Protein AF-A0A9X1P3X9-F1 (afdb_monomer_lite)

Organism: NCBI:txid2907202

Sequence (69 aa):
MAARKPFLGPVEIDEDLTELLRVAKETRVTDEQLHEQRVSFAFGNAPDSDLITKDSVRAASKRIRLVEV

Foldseek 3Di:
DDDPPPDDPDDDDDPVVVVVVVVVVVDDDDPVNVLLVQLCVVLVVPPPDPPRDSVVSSVPSVDDDDDDD

pLDDT: mean 88.78, std 11.51, range [47.25, 97.25]

Structure (mmCIF, N/CA/C/O backbone):
data_AF-A0A9X1P3X9-F1
#
_entry.id   AF-A0A9X1P3X9-F1
#
loop_
_atom_site.group_PDB
_atom_site.id
_atom_site.type_symbol
_atom_site.label_atom_id
_atom_site.label_alt_id
_atom_site.label_comp_id
_atom_site.label_asym_id
_atom_site.label_entity_id
_atom_site.label_seq_id
_atom_site.pdbx_PDB_ins_code
_atom_site.Cartn_x
_atom_site.Cartn_y
_atom_site.Cartn_z
_atom_site.occupancy
_atom_site.B_iso_or_equiv
_atom_site.auth_seq_id
_atom_site.auth_comp_id
_atom_site.auth_asym_id
_atom_site.auth_atom_id
_atom_site.pdbx_PDB_model_num
ATOM 1 N N . MET A 1 1 ? -13.609 -36.803 -3.633 1.00 47.25 1 MET A N 1
ATOM 2 C CA . MET A 1 1 ? -14.293 -35.491 -3.576 1.00 47.25 1 MET A CA 1
ATOM 3 C C . MET A 1 1 ? -14.262 -35.009 -2.134 1.00 47.25 1 MET A C 1
ATOM 5 O O . MET A 1 1 ? -14.643 -35.780 -1.265 1.00 47.25 1 MET A O 1
ATOM 9 N N . ALA A 1 2 ? -13.743 -33.810 -1.859 1.00 62.38 2 ALA A N 1
ATOM 10 C CA . ALA A 1 2 ? -13.699 -33.276 -0.496 1.00 62.38 2 ALA A CA 1
ATOM 11 C C . ALA A 1 2 ? -15.108 -32.842 -0.058 1.00 62.38 2 ALA A C 1
ATOM 13 O O . ALA A 1 2 ? -15.781 -32.110 -0.784 1.00 62.38 2 ALA A O 1
ATOM 14 N N . ALA A 1 3 ? -15.564 -33.311 1.105 1.00 61.56 3 ALA A N 1
ATOM 15 C CA . ALA A 1 3 ? -16.848 -32.914 1.667 1.00 61.56 3 ALA A CA 1
ATOM 16 C C . ALA A 1 3 ? -16.835 -31.402 1.951 1.00 61.56 3 ALA A C 1
ATOM 18 O O . ALA A 1 3 ? -15.982 -30.914 2.695 1.00 61.56 3 ALA A O 1
ATOM 19 N N . ARG A 1 4 ? -17.763 -30.649 1.348 1.00 63.75 4 ARG A N 1
ATOM 20 C CA . ARG A 1 4 ? -17.950 -29.227 1.666 1.00 63.75 4 ARG A CA 1
ATOM 21 C C . ARG A 1 4 ? -18.387 -29.128 3.127 1.00 63.75 4 ARG A C 1
ATOM 23 O O . ARG A 1 4 ? -19.466 -29.609 3.451 1.00 63.75 4 ARG A O 1
ATOM 30 N N . LYS A 1 5 ? -17.559 -28.523 3.990 1.00 71.00 5 LYS A N 1
ATOM 31 C CA . LYS A 1 5 ? -17.938 -28.131 5.358 1.00 71.00 5 LYS A CA 1
ATOM 32 C C . LYS A 1 5 ? -18.898 -26.944 5.245 1.00 71.00 5 LYS A C 1
ATOM 34 O O . LYS A 1 5 ? -18.440 -25.859 4.898 1.00 71.00 5 LYS A O 1
ATOM 39 N N . PRO A 1 6 ? -20.210 -27.138 5.447 1.00 68.12 6 PRO A N 1
ATOM 40 C CA . PRO A 1 6 ? -21.187 -26.173 4.971 1.00 68.12 6 PRO A CA 1
ATOM 41 C C . PRO A 1 6 ? -21.322 -24.955 5.888 1.00 68.12 6 PRO A C 1
ATOM 43 O O . PRO A 1 6 ? -21.825 -23.941 5.429 1.00 68.12 6 PRO A O 1
ATOM 46 N N . PHE A 1 7 ? -20.820 -24.995 7.126 1.00 68.50 7 PHE A N 1
ATOM 47 C CA . PHE A 1 7 ? -20.884 -23.853 8.035 1.00 68.50 7 PHE A CA 1
ATOM 48 C C . PHE A 1 7 ? -19.640 -23.825 8.924 1.00 68.50 7 PHE A C 1
ATOM 50 O O . PHE A 1 7 ? -19.335 -24.799 9.615 1.00 68.50 7 PHE A O 1
ATOM 57 N N . LEU A 1 8 ? -18.906 -22.711 8.883 1.00 68.38 8 LEU A N 1
ATOM 58 C CA . LEU A 1 8 ? -18.066 -22.316 10.008 1.00 68.38 8 LEU A CA 1
ATOM 59 C C . LEU A 1 8 ? -19.037 -22.060 11.172 1.00 68.38 8 LEU A C 1
ATOM 61 O O . LEU A 1 8 ? -20.072 -21.424 10.966 1.00 68.38 8 LEU A O 1
ATOM 65 N N . GLY A 1 9 ? -18.772 -22.642 12.344 1.00 72.62 9 GLY A N 1
ATOM 66 C CA . GLY A 1 9 ? -19.580 -22.413 13.546 1.00 72.62 9 GLY A CA 1
ATOM 67 C C . GLY A 1 9 ? -19.574 -20.936 13.972 1.00 72.62 9 GLY A C 1
ATOM 68 O O . GLY A 1 9 ? -18.985 -20.105 13.277 1.00 72.62 9 GLY A O 1
ATOM 69 N N . PRO A 1 10 ? -20.212 -20.582 15.101 1.00 72.06 10 PRO A N 1
ATOM 70 C CA . PRO A 1 10 ? -20.121 -19.223 15.629 1.00 72.06 10 PRO A CA 1
ATOM 71 C C . PRO A 1 10 ? -18.646 -18.822 15.757 1.00 72.06 10 PRO A C 1
ATOM 73 O O . PRO A 1 10 ? -17.850 -19.543 16.355 1.00 72.06 10 PRO A O 1
ATOM 76 N N . VAL A 1 11 ? -18.284 -17.709 15.119 1.00 76.75 11 VAL A N 1
ATOM 77 C CA . VAL A 1 11 ? -16.929 -17.158 15.173 1.00 76.75 11 VAL A CA 1
ATOM 78 C C . VAL A 1 11 ? -16.800 -16.427 16.500 1.00 76.75 11 VAL A C 1
ATOM 80 O O . VAL A 1 11 ? -17.556 -15.490 16.759 1.00 76.75 11 VAL A O 1
ATOM 83 N N . GLU A 1 12 ? -15.869 -16.868 17.341 1.00 86.56 12 GLU A N 1
ATOM 84 C CA . GLU A 1 12 ? -15.474 -16.099 18.517 1.00 86.56 12 GLU A CA 1
ATOM 85 C C . GLU A 1 12 ? -14.815 -14.801 18.045 1.00 86.56 12 GLU A C 1
ATOM 87 O O . GLU A 1 12 ? -13.923 -14.815 17.192 1.00 86.56 12 GLU A O 1
ATOM 92 N N . ILE A 1 13 ? -15.313 -13.671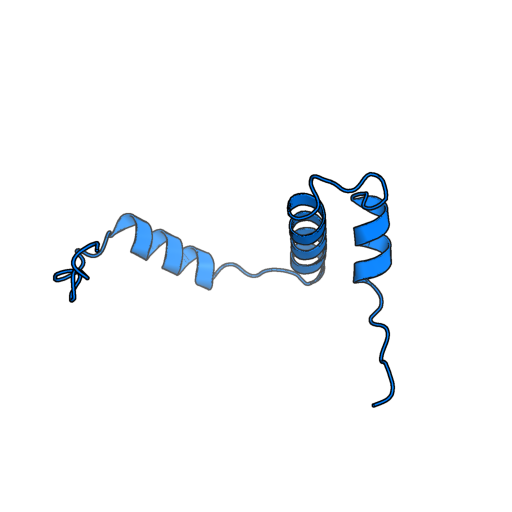 18.545 1.00 86.88 13 ILE A N 1
ATOM 93 C CA . ILE A 1 13 ? -14.753 -12.365 18.215 1.00 86.88 13 ILE A CA 1
ATOM 94 C C . ILE A 1 13 ? -13.491 -12.185 19.048 1.00 86.88 13 ILE A C 1
ATOM 96 O O . ILE A 1 13 ? -13.547 -12.173 20.274 1.00 86.88 13 ILE A O 1
ATOM 100 N N . ASP A 1 14 ? -12.371 -12.020 18.360 1.00 92.12 14 ASP A N 1
ATOM 101 C CA . ASP A 1 14 ? -11.113 -11.614 18.966 1.00 92.12 14 ASP A CA 1
ATOM 102 C C . ASP A 1 14 ? -11.197 -10.119 19.339 1.00 92.12 14 ASP A C 1
ATOM 104 O O . ASP A 1 14 ? -11.405 -9.246 18.483 1.00 92.12 14 ASP A O 1
ATOM 108 N N . GLU A 1 15 ? -11.119 -9.828 20.638 1.00 94.94 15 GLU A N 1
ATOM 109 C CA . GLU A 1 15 ? -11.224 -8.469 21.178 1.00 94.94 15 GLU A CA 1
ATOM 110 C C . GLU A 1 15 ? -10.046 -7.590 20.739 1.00 94.94 15 GLU A C 1
ATOM 112 O O . GLU A 1 15 ? -10.252 -6.423 20.391 1.00 94.94 15 GLU A O 1
ATOM 117 N N . ASP A 1 16 ? -8.841 -8.161 20.642 1.00 95.69 16 ASP A N 1
ATOM 118 C CA . ASP A 1 16 ? -7.651 -7.448 20.177 1.00 95.69 16 ASP A CA 1
ATOM 119 C C . ASP A 1 16 ? -7.811 -7.072 18.700 1.00 95.69 16 ASP A C 1
ATOM 121 O O . ASP A 1 16 ? -7.541 -5.936 18.296 1.00 95.69 16 ASP A O 1
ATOM 125 N N . LEU A 1 17 ? -8.333 -7.993 17.881 1.00 94.75 17 LEU A N 1
ATOM 126 C CA . LEU A 1 17 ? -8.628 -7.711 16.474 1.00 94.75 17 LEU A CA 1
ATOM 127 C C . LEU A 1 17 ? -9.710 -6.635 16.319 1.00 94.75 17 LEU A C 1
ATOM 129 O O . LEU A 1 17 ? -9.643 -5.806 15.407 1.00 94.75 17 LEU A O 1
ATOM 133 N N . THR A 1 18 ? -10.702 -6.637 17.206 1.00 95.38 18 THR A N 1
ATOM 134 C CA . THR A 1 18 ? -11.778 -5.640 17.209 1.00 95.38 18 THR A CA 1
ATOM 135 C C . THR A 1 18 ? -11.230 -4.248 17.496 1.00 95.38 18 THR A C 1
ATOM 137 O O . THR A 1 18 ? -11.574 -3.293 16.791 1.00 95.38 18 THR A O 1
ATOM 140 N N . GLU A 1 19 ? -10.335 -4.132 18.475 1.00 96.06 19 GLU A N 1
ATOM 141 C CA . GLU A 1 19 ? -9.695 -2.863 18.804 1.00 96.06 19 GLU A CA 1
ATOM 142 C C . GLU A 1 19 ? -8.768 -2.387 17.678 1.00 96.06 19 GLU A C 1
ATOM 144 O O . GLU A 1 19 ? -8.842 -1.228 17.260 1.00 96.06 19 GLU A O 1
ATOM 149 N N . LEU A 1 20 ? -7.973 -3.286 17.090 1.00 96.94 20 LEU A N 1
ATOM 150 C CA . LEU A 1 20 ? -7.141 -2.965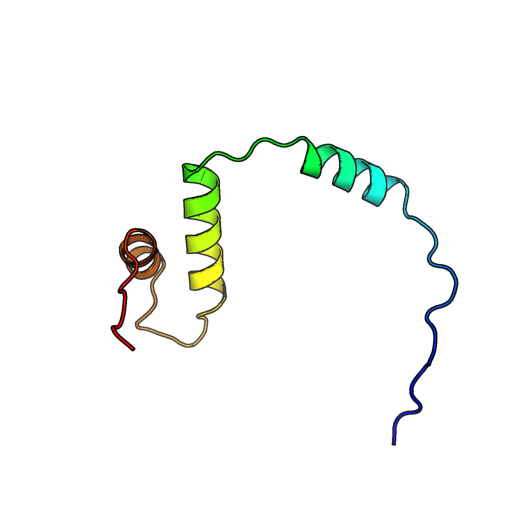 15.926 1.00 96.94 20 LEU A CA 1
ATOM 151 C C . LEU A 1 20 ? -7.977 -2.459 14.745 1.00 96.94 20 LEU A C 1
ATOM 153 O O . LEU A 1 20 ? -7.607 -1.478 14.097 1.00 96.94 20 LEU A O 1
ATOM 157 N N . LEU A 1 21 ? -9.123 -3.090 14.475 1.00 95.62 21 LEU A N 1
ATOM 158 C CA . LEU A 1 21 ? -10.030 -2.654 13.418 1.00 95.62 21 LEU A CA 1
ATOM 159 C C . LEU A 1 21 ? -10.627 -1.274 13.719 1.00 95.62 21 LEU A C 1
ATOM 161 O O . LEU A 1 21 ? -10.738 -0.446 12.811 1.00 95.62 21 LEU A O 1
ATOM 165 N N . ARG A 1 22 ? -11.001 -1.007 14.976 1.00 96.56 22 ARG A N 1
ATOM 166 C CA . ARG A 1 22 ? -11.510 0.303 15.403 1.00 96.56 22 ARG A CA 1
ATOM 167 C C . ARG A 1 22 ? -10.478 1.398 15.127 1.00 96.56 22 ARG A C 1
ATOM 169 O O . ARG A 1 22 ? -10.798 2.375 14.451 1.00 96.56 22 ARG A O 1
ATOM 176 N N . VAL A 1 23 ? -9.233 1.188 15.556 1.00 97.25 23 VAL A N 1
ATOM 177 C CA . VAL A 1 23 ? -8.115 2.118 15.326 1.00 97.25 23 VAL A CA 1
ATOM 178 C C . VAL A 1 23 ? -7.831 2.298 13.830 1.00 97.25 23 VAL A C 1
ATOM 180 O O . VAL A 1 23 ? -7.673 3.424 13.350 1.00 97.25 23 VAL A O 1
ATOM 183 N N . ALA A 1 24 ? -7.819 1.210 13.058 1.00 94.75 24 ALA A N 1
ATOM 184 C CA . ALA A 1 24 ? -7.576 1.264 11.618 1.00 94.75 24 ALA A CA 1
ATOM 185 C C . ALA A 1 24 ? -8.631 2.101 10.876 1.00 94.75 24 ALA A C 1
ATOM 187 O O . ALA A 1 24 ? -8.286 2.868 9.979 1.00 94.75 24 ALA A O 1
ATOM 188 N N . LYS A 1 25 ? -9.908 2.009 11.270 1.00 95.50 25 LYS A N 1
ATOM 189 C CA . LYS A 1 25 ? -11.002 2.792 10.668 1.00 95.50 25 LYS A CA 1
ATOM 190 C C . LYS A 1 25 ? -10.904 4.291 10.950 1.00 95.50 25 LYS A C 1
ATOM 192 O O . LYS A 1 25 ? -11.382 5.088 10.148 1.00 95.50 25 LYS A O 1
ATOM 197 N N . GLU A 1 26 ? -10.320 4.675 12.079 1.00 96.25 26 GLU A N 1
ATOM 198 C CA . GLU A 1 26 ? -10.133 6.079 12.471 1.00 96.25 26 GLU A CA 1
ATOM 199 C C . GLU A 1 26 ? -8.849 6.688 11.885 1.00 96.25 26 GLU A C 1
ATOM 201 O O . GLU A 1 26 ? -8.686 7.912 11.850 1.00 96.25 26 GLU A O 1
ATOM 206 N N . THR A 1 27 ? -7.944 5.844 11.386 1.00 94.25 27 THR A N 1
ATOM 207 C CA . THR A 1 27 ? -6.676 6.274 10.804 1.00 94.25 27 THR A CA 1
ATOM 208 C C . THR A 1 27 ? -6.923 7.017 9.493 1.00 94.25 27 THR A C 1
ATOM 210 O O . THR A 1 27 ? -7.395 6.455 8.505 1.00 94.25 27 THR A O 1
ATOM 213 N N . ARG A 1 28 ? -6.579 8.308 9.465 1.00 95.50 28 ARG A N 1
ATOM 214 C CA . ARG A 1 28 ? -6.630 9.112 8.239 1.00 95.50 28 ARG A CA 1
ATOM 215 C C . ARG A 1 28 ? -5.457 8.750 7.338 1.00 95.50 28 ARG A C 1
ATOM 217 O O . ARG A 1 28 ? -4.310 8.806 7.771 1.00 95.50 28 ARG A O 1
ATOM 224 N N . VAL A 1 29 ? -5.756 8.442 6.082 1.00 94.50 29 VAL A N 1
ATOM 225 C CA . VAL A 1 29 ? -4.760 8.158 5.045 1.00 94.50 29 VAL A CA 1
ATOM 226 C C . VAL A 1 29 ? -4.746 9.320 4.061 1.00 94.50 29 VAL A C 1
ATOM 228 O O . VAL A 1 29 ? -5.801 9.749 3.595 1.00 94.50 29 VAL A O 1
ATOM 231 N N . THR A 1 30 ? -3.564 9.853 3.764 1.00 96.81 30 THR A N 1
ATOM 232 C CA . THR A 1 30 ? -3.404 10.908 2.756 1.00 96.81 30 THR A CA 1
ATOM 233 C C . THR A 1 30 ? -3.393 10.326 1.343 1.00 96.81 30 THR A C 1
ATOM 235 O O . THR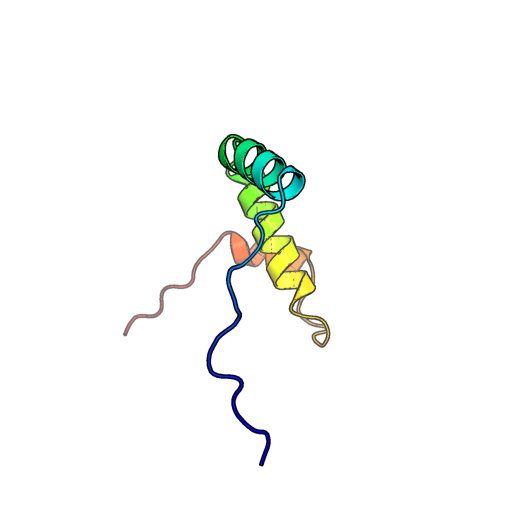 A 1 30 ? -3.064 9.156 1.135 1.00 96.81 30 THR A O 1
ATOM 238 N N . ASP A 1 31 ? -3.681 11.157 0.341 1.00 95.88 31 ASP A N 1
ATOM 239 C CA . ASP A 1 31 ? -3.611 10.739 -1.066 1.00 95.88 31 ASP A CA 1
ATOM 240 C C . ASP A 1 31 ? -2.213 10.247 -1.465 1.00 95.88 31 ASP A C 1
ATOM 242 O O . ASP A 1 31 ? -2.083 9.315 -2.262 1.00 95.88 31 ASP A O 1
ATOM 246 N N . GLU A 1 32 ? -1.165 10.834 -0.883 1.00 96.31 32 GLU A N 1
ATOM 247 C CA . GLU A 1 32 ? 0.224 10.424 -1.094 1.00 96.31 32 GLU A CA 1
ATOM 248 C C . GLU A 1 32 ? 0.499 9.031 -0.511 1.00 96.31 32 GLU A C 1
ATOM 250 O O . GLU A 1 32 ? 1.057 8.174 -1.199 1.00 96.31 32 GLU A O 1
ATOM 255 N N . GLN A 1 33 ? 0.034 8.764 0.714 1.00 97.00 33 GLN A N 1
ATOM 256 C CA . GLN A 1 33 ? 0.145 7.443 1.336 1.00 97.00 33 GLN A CA 1
ATOM 257 C C . GLN A 1 33 ? -0.625 6.388 0.537 1.00 97.00 33 GLN A C 1
ATOM 259 O O . GLN A 1 33 ? -0.092 5.317 0.243 1.00 97.00 33 GLN A O 1
ATOM 264 N N . LEU A 1 34 ? -1.851 6.708 0.115 1.00 95.06 34 LEU A N 1
ATOM 265 C CA . LEU A 1 34 ? -2.660 5.814 -0.709 1.00 95.06 34 LEU A CA 1
ATOM 266 C C . LEU A 1 34 ? -2.019 5.574 -2.085 1.00 95.06 34 LEU A C 1
ATOM 268 O O . LEU A 1 34 ? -2.106 4.484 -2.652 1.00 95.06 34 LEU A O 1
ATOM 272 N N . HIS A 1 35 ? -1.372 6.587 -2.663 1.00 95.88 35 HIS A N 1
ATOM 273 C CA . HIS A 1 35 ? -0.612 6.442 -3.900 1.00 95.88 35 HIS A CA 1
ATOM 274 C C . HIS A 1 35 ? 0.577 5.489 -3.736 1.00 95.88 35 HIS A C 1
ATOM 276 O O . HIS A 1 35 ? 0.689 4.535 -4.504 1.00 95.88 35 HIS A O 1
ATOM 282 N N . GLU A 1 36 ? 1.419 5.680 -2.721 1.00 97.00 36 GLU A N 1
ATOM 283 C CA . GLU A 1 36 ? 2.580 4.812 -2.489 1.00 97.00 36 GLU A CA 1
ATOM 284 C C . GLU A 1 36 ? 2.171 3.376 -2.109 1.00 97.00 36 GLU A C 1
ATOM 286 O O . GLU A 1 36 ? 2.823 2.417 -2.534 1.00 97.00 36 GLU A O 1
ATOM 291 N N . GLN A 1 37 ? 1.054 3.192 -1.394 1.00 96.31 37 GLN A N 1
ATOM 292 C CA . GLN A 1 37 ? 0.507 1.862 -1.113 1.00 96.31 37 GLN A CA 1
ATOM 293 C C . GLN A 1 37 ? 0.083 1.143 -2.401 1.00 96.31 37 GLN A C 1
ATOM 295 O O . GLN A 1 37 ? 0.433 -0.020 -2.590 1.00 96.31 37 GLN A O 1
ATOM 300 N N . ARG A 1 38 ? -0.604 1.833 -3.324 1.00 96.00 38 ARG A N 1
ATOM 301 C CA . ARG A 1 38 ? -0.963 1.276 -4.644 1.00 96.00 38 ARG A CA 1
ATOM 302 C C . ARG A 1 38 ? 0.272 0.902 -5.462 1.00 96.00 38 ARG A C 1
ATOM 304 O O . ARG A 1 38 ? 0.278 -0.151 -6.095 1.00 96.00 38 ARG A O 1
ATOM 311 N N . VAL A 1 39 ? 1.319 1.730 -5.421 1.00 97.06 39 VAL A N 1
ATOM 312 C CA . VAL A 1 39 ? 2.600 1.439 -6.086 1.00 97.06 39 VAL A CA 1
ATOM 313 C C . VAL A 1 39 ? 3.235 0.177 -5.511 1.00 97.06 39 VAL A C 1
ATOM 315 O O . VAL A 1 39 ? 3.622 -0.719 -6.258 1.00 97.06 39 VAL A O 1
ATOM 318 N N . SER A 1 40 ? 3.307 0.080 -4.184 1.00 96.69 40 SER A N 1
ATOM 319 C CA . SER A 1 40 ? 3.897 -1.077 -3.508 1.00 96.69 40 SER A CA 1
ATOM 320 C C . SER A 1 40 ? 3.089 -2.352 -3.746 1.00 96.69 40 SER A C 1
ATOM 322 O O . SER A 1 40 ? 3.675 -3.401 -3.988 1.00 96.69 40 SER A O 1
ATOM 324 N N . PHE A 1 41 ? 1.757 -2.255 -3.758 1.00 96.75 41 PHE A N 1
ATOM 325 C CA . PHE A 1 41 ? 0.872 -3.370 -4.080 1.00 96.75 41 PHE A CA 1
ATOM 326 C C . PHE A 1 41 ? 1.098 -3.877 -5.508 1.00 96.75 41 PHE A C 1
ATOM 328 O O . PHE A 1 41 ? 1.319 -5.067 -5.700 1.00 96.75 41 PHE A O 1
ATOM 335 N N . ALA A 1 42 ? 1.077 -2.998 -6.513 1.00 95.12 42 ALA A N 1
ATOM 336 C CA . ALA A 1 42 ? 1.236 -3.419 -7.903 1.00 95.12 42 ALA A CA 1
ATOM 337 C C . ALA A 1 42 ? 2.632 -3.999 -8.187 1.00 95.12 42 ALA A C 1
ATOM 339 O O . ALA A 1 42 ? 2.731 -5.009 -8.876 1.00 95.12 42 ALA A O 1
ATOM 340 N N . PHE A 1 43 ? 3.696 -3.425 -7.611 1.00 96.06 43 PHE A N 1
ATOM 341 C CA . PHE A 1 43 ? 5.042 -3.995 -7.722 1.00 96.06 43 PHE A CA 1
ATOM 342 C C . PHE A 1 43 ? 5.166 -5.342 -6.991 1.00 96.06 43 PHE A C 1
ATOM 344 O O . PHE A 1 43 ? 5.667 -6.304 -7.562 1.00 96.06 43 PHE A O 1
ATOM 351 N N . GLY A 1 44 ? 4.663 -5.443 -5.755 1.00 95.50 44 GLY A N 1
ATOM 352 C CA . GLY A 1 44 ? 4.716 -6.684 -4.973 1.00 95.50 44 GLY A CA 1
ATOM 353 C C . GLY A 1 44 ? 3.927 -7.844 -5.591 1.00 95.50 44 GLY A C 1
ATOM 354 O O . GLY A 1 44 ? 4.241 -8.999 -5.328 1.00 95.50 44 GLY A O 1
ATOM 355 N N . ASN A 1 45 ? 2.942 -7.545 -6.442 1.00 96.12 45 ASN A N 1
ATOM 356 C CA . ASN A 1 45 ? 2.174 -8.533 -7.204 1.00 96.12 45 ASN A CA 1
ATOM 357 C C . ASN A 1 45 ? 2.741 -8.811 -8.610 1.00 96.12 45 ASN A C 1
ATOM 359 O O . ASN A 1 45 ? 2.089 -9.495 -9.395 1.00 96.12 45 ASN A O 1
ATOM 363 N N . ALA A 1 46 ? 3.937 -8.313 -8.940 1.00 94.44 46 ALA A N 1
ATOM 364 C CA . ALA A 1 46 ? 4.607 -8.566 -10.217 1.00 94.44 46 ALA A CA 1
ATOM 365 C C . ALA A 1 46 ? 5.958 -9.306 -10.059 1.00 94.44 46 ALA A C 1
ATOM 367 O O . ALA A 1 46 ? 6.962 -8.842 -10.599 1.00 94.44 46 ALA A O 1
ATOM 368 N N . PRO A 1 47 ? 6.022 -10.441 -9.331 1.00 88.12 47 PRO A N 1
ATOM 369 C CA . PRO A 1 47 ? 7.289 -11.105 -9.009 1.00 88.12 47 PRO A CA 1
ATOM 370 C C . PRO A 1 47 ? 8.047 -11.656 -10.228 1.00 88.12 47 PRO A C 1
ATOM 372 O O . PRO A 1 47 ? 9.271 -11.710 -10.193 1.00 88.12 47 PRO A O 1
ATOM 375 N N . ASP A 1 48 ? 7.350 -12.019 -11.308 1.00 89.81 48 ASP A N 1
ATOM 376 C CA . ASP A 1 48 ? 7.933 -12.716 -12.468 1.00 89.81 48 ASP A CA 1
ATOM 377 C C . ASP A 1 48 ? 8.174 -11.798 -13.681 1.00 89.81 48 ASP A C 1
ATOM 379 O O . ASP A 1 48 ? 8.195 -12.251 -14.825 1.00 89.81 48 ASP A O 1
ATOM 383 N N . SER A 1 49 ? 8.291 -10.486 -13.463 1.00 89.62 49 SER A N 1
ATOM 384 C CA . SER A 1 49 ? 8.422 -9.516 -14.552 1.00 89.62 49 SER A CA 1
ATOM 385 C C . SER A 1 49 ? 9.648 -8.624 -14.402 1.00 89.62 49 SER A C 1
ATOM 387 O O . SER A 1 49 ? 9.631 -7.653 -13.648 1.00 89.62 49 SER A O 1
ATOM 389 N N . ASP A 1 50 ? 10.638 -8.832 -15.269 1.00 89.62 50 ASP A N 1
ATOM 390 C CA . ASP A 1 50 ? 11.824 -7.968 -15.379 1.00 89.62 50 ASP A CA 1
ATOM 391 C C . ASP A 1 50 ? 11.492 -6.538 -15.846 1.00 89.62 50 ASP A C 1
ATOM 393 O O . ASP A 1 50 ? 12.271 -5.604 -15.662 1.00 89.62 50 ASP A O 1
ATOM 397 N N . LEU A 1 51 ? 10.317 -6.349 -16.455 1.00 92.56 51 LEU A N 1
ATOM 398 C CA . LEU A 1 51 ? 9.863 -5.060 -16.981 1.00 92.56 51 LEU A CA 1
ATOM 399 C C . LEU A 1 51 ? 9.102 -4.210 -15.955 1.00 92.56 51 LEU A C 1
ATOM 401 O O . LEU A 1 51 ? 8.911 -3.014 -16.180 1.00 92.56 51 LEU A O 1
ATOM 405 N N . ILE A 1 52 ? 8.648 -4.804 -14.845 1.00 94.19 52 ILE A N 1
ATOM 406 C CA . ILE A 1 52 ? 7.827 -4.112 -13.845 1.00 94.19 52 ILE A CA 1
ATOM 407 C C . ILE A 1 52 ? 8.718 -3.783 -12.654 1.00 94.19 52 ILE A C 1
ATOM 409 O O . ILE A 1 52 ? 8.895 -4.564 -11.726 1.00 94.19 52 ILE A O 1
ATOM 413 N N . THR A 1 53 ? 9.273 -2.578 -12.674 1.00 95.50 53 THR A N 1
ATOM 414 C CA . THR A 1 53 ? 10.021 -2.021 -11.544 1.00 95.50 53 THR A CA 1
ATOM 415 C C . THR A 1 53 ? 9.128 -1.127 -10.694 1.00 95.50 53 THR A C 1
ATOM 417 O O . THR A 1 53 ? 8.156 -0.548 -11.193 1.00 95.50 53 THR A O 1
ATOM 420 N N . LYS A 1 54 ? 9.484 -0.923 -9.422 1.00 94.75 54 LYS A N 1
ATOM 421 C CA . LYS A 1 54 ? 8.758 0.008 -8.544 1.00 94.75 54 LYS A CA 1
ATOM 422 C C . LYS A 1 54 ? 8.654 1.421 -9.142 1.00 94.75 54 LYS A C 1
ATOM 424 O O . LYS A 1 54 ? 7.613 2.066 -9.020 1.00 94.75 54 LYS A O 1
ATOM 429 N N . ASP A 1 55 ? 9.686 1.872 -9.854 1.00 95.62 55 ASP A N 1
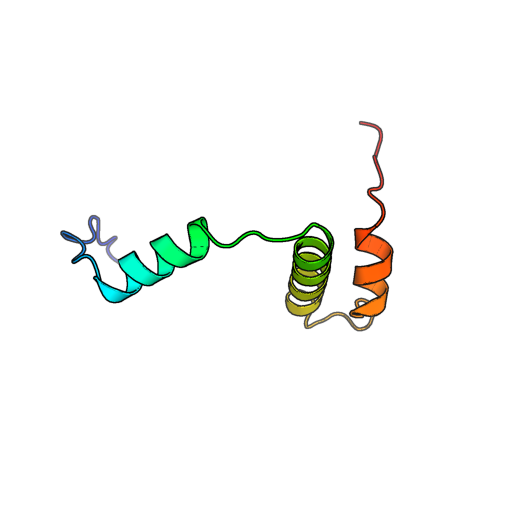ATOM 430 C CA . ASP A 1 55 ? 9.687 3.173 -10.530 1.00 95.62 55 ASP A CA 1
ATOM 431 C C . ASP A 1 55 ? 8.771 3.208 -11.755 1.00 95.62 55 ASP A C 1
ATOM 433 O O . ASP A 1 55 ? 8.039 4.183 -11.941 1.00 95.62 55 ASP A O 1
ATOM 437 N N . SER A 1 56 ? 8.735 2.133 -12.550 1.00 95.12 56 SER A N 1
ATOM 438 C CA . SER A 1 56 ? 7.795 2.025 -13.672 1.00 95.12 56 SER A CA 1
ATOM 439 C C . SER A 1 56 ? 6.339 2.078 -13.191 1.00 95.12 56 SER A C 1
ATOM 441 O O . SER A 1 56 ? 5.525 2.822 -13.744 1.00 95.12 56 SER A O 1
ATOM 443 N N . VAL A 1 57 ? 6.028 1.386 -12.088 1.00 95.62 57 VAL A N 1
ATOM 444 C CA . VAL A 1 57 ? 4.702 1.389 -11.460 1.00 95.62 57 VAL A CA 1
ATOM 445 C C . VAL A 1 57 ? 4.360 2.777 -10.923 1.00 95.62 57 VAL A C 1
ATOM 447 O O . VAL A 1 57 ? 3.250 3.256 -11.144 1.00 95.62 57 VAL A O 1
ATOM 450 N N . ARG A 1 58 ? 5.307 3.462 -10.267 1.00 96.00 58 ARG A N 1
ATOM 451 C CA . ARG A 1 58 ? 5.118 4.838 -9.776 1.00 96.00 58 ARG A CA 1
ATOM 452 C C . ARG A 1 58 ? 4.853 5.835 -10.902 1.00 96.00 58 ARG A C 1
ATOM 454 O O . ARG A 1 58 ? 4.104 6.793 -10.714 1.00 96.00 58 ARG A O 1
ATOM 461 N N . ALA A 1 59 ? 5.470 5.650 -12.065 1.00 94.81 59 ALA A N 1
ATOM 462 C CA . ALA A 1 59 ? 5.187 6.477 -13.232 1.00 94.81 59 ALA A CA 1
ATOM 463 C C . ALA A 1 59 ? 3.784 6.188 -13.794 1.00 94.81 59 ALA A C 1
ATOM 465 O O . ALA A 1 59 ? 3.026 7.122 -14.067 1.00 94.81 59 ALA A O 1
ATOM 466 N N . ALA A 1 60 ? 3.423 4.908 -13.921 1.00 93.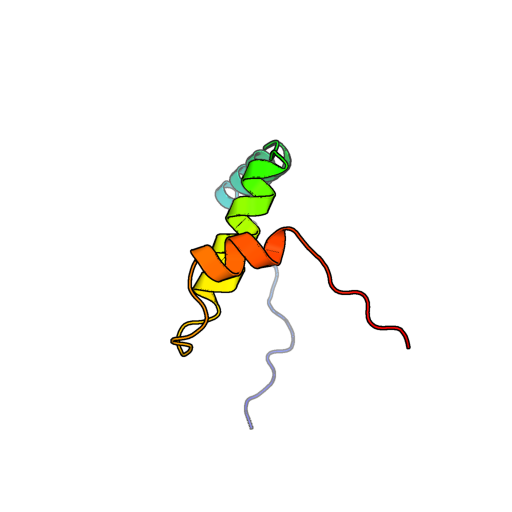81 60 ALA A N 1
ATOM 467 C CA . ALA A 1 60 ? 2.141 4.471 -14.467 1.00 93.81 60 ALA A CA 1
ATOM 468 C C . ALA A 1 60 ? 0.946 4.828 -13.565 1.00 93.81 60 ALA A C 1
ATOM 470 O O . ALA A 1 60 ? -0.083 5.269 -14.063 1.00 93.81 60 ALA A O 1
ATOM 471 N N . SER A 1 61 ? 1.080 4.733 -12.239 1.00 94.38 61 SER A N 1
ATOM 472 C CA . SER A 1 61 ? -0.005 4.981 -11.273 1.00 94.38 61 SER A CA 1
ATOM 473 C C . SER A 1 61 ? -0.521 6.427 -11.248 1.00 94.38 61 SER A C 1
ATOM 475 O O . SER A 1 61 ? -1.542 6.709 -10.620 1.00 94.38 61 SER A O 1
ATOM 477 N N . LYS A 1 62 ? 0.165 7.356 -11.925 1.00 93.88 62 LYS A N 1
ATOM 478 C CA . LYS A 1 62 ? -0.229 8.768 -12.054 1.00 93.88 62 LYS A CA 1
ATOM 479 C C . LYS A 1 62 ? -1.184 9.031 -13.218 1.00 93.88 62 LYS A C 1
ATOM 481 O O . LYS A 1 62 ? -1.705 10.139 -13.324 1.00 93.88 62 LYS A O 1
ATOM 486 N N . ARG A 1 63 ? -1.366 8.076 -14.135 1.00 89.69 63 ARG A N 1
ATOM 487 C CA . ARG A 1 63 ? -2.134 8.270 -15.372 1.00 89.69 63 ARG A CA 1
ATOM 488 C C . ARG A 1 63 ? -2.982 7.041 -15.660 1.00 89.69 63 ARG A C 1
ATOM 490 O O . ARG A 1 63 ? -2.496 5.921 -15.606 1.00 89.69 63 ARG A O 1
ATOM 497 N N . ILE A 1 64 ? -4.237 7.257 -16.030 1.00 83.69 64 ILE A N 1
ATOM 498 C CA . ILE A 1 64 ? -5.130 6.189 -16.483 1.00 83.69 64 ILE A CA 1
ATOM 499 C C . ILE A 1 64 ? -5.314 6.367 -17.986 1.00 83.69 64 ILE A C 1
ATOM 501 O O . ILE A 1 64 ? -5.682 7.450 -18.442 1.00 83.69 64 ILE A O 1
ATOM 505 N N . ARG A 1 65 ? -5.034 5.319 -18.766 1.00 84.38 65 ARG A N 1
ATOM 506 C CA . ARG A 1 65 ? -5.386 5.299 -20.188 1.00 84.38 65 ARG A CA 1
ATOM 507 C C . ARG A 1 65 ? -6.856 4.905 -20.295 1.00 84.38 65 ARG A C 1
ATOM 509 O O . ARG A 1 65 ? -7.212 3.784 -19.948 1.00 84.38 65 ARG A O 1
ATOM 516 N N . LEU A 1 66 ? -7.685 5.826 -20.770 1.00 87.81 66 LEU A N 1
ATOM 517 C CA . LEU A 1 66 ? -9.050 5.516 -21.180 1.00 87.81 66 LEU A CA 1
ATOM 518 C C . LEU A 1 66 ? -8.989 4.883 -22.572 1.00 87.81 66 LEU A C 1
ATOM 520 O O . LEU A 1 66 ? -8.273 5.378 -23.443 1.00 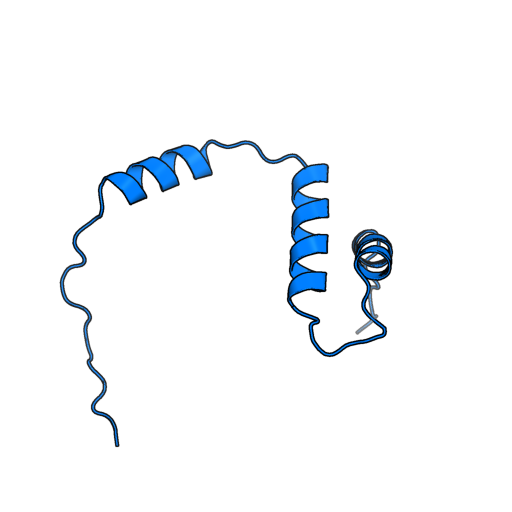87.81 66 LEU A O 1
ATOM 524 N N . VAL A 1 67 ? -9.687 3.769 -22.755 1.00 85.31 67 VAL A N 1
ATOM 525 C CA . VAL A 1 67 ? -9.877 3.144 -24.066 1.00 85.31 67 VAL A CA 1
ATOM 526 C C . VAL A 1 67 ? -11.321 3.432 -24.458 1.00 85.31 67 VAL A C 1
ATOM 528 O O . VAL A 1 67 ? -12.215 3.191 -23.647 1.00 85.31 67 VAL A O 1
ATOM 531 N N . GLU A 1 68 ? -11.545 4.004 -25.641 1.00 74.12 68 GLU A N 1
ATOM 532 C CA . GLU A 1 68 ? -12.901 4.119 -26.187 1.00 74.12 68 GLU A CA 1
ATOM 533 C C . GLU A 1 68 ? -13.429 2.710 -26.480 1.00 74.12 68 GLU A C 1
ATOM 535 O O . GLU A 1 68 ? -12.709 1.881 -27.044 1.00 74.12 68 GLU A O 1
ATOM 540 N N . VAL A 1 69 ? -14.652 2.442 -26.019 1.00 61.62 69 VAL A N 1
ATOM 541 C CA . VAL A 1 69 ? -15.385 1.187 -26.235 1.00 61.62 69 VAL A CA 1
ATOM 542 C C . VAL A 1 69 ? -16.395 1.398 -27.346 1.00 61.62 69 VAL A C 1
ATOM 544 O O . VAL A 1 69 ? -17.097 2.434 -27.284 1.00 61.62 69 VAL A O 1
#

Radius of gyration: 19.64 Å; chains: 1; bounding box: 33×46×47 Å

Secondary structure (DSSP, 8-state):
---------PPPPPHHHHHHHHHHHH----HHHHHHHHHHHHHHT-TT-TT--HHHHHHHTT-------